Protein AF-A0A4Q0AP28-F1 (afdb_monomer)

Radius of gyration: 17.43 Å; Cα contacts (8 Å, |Δi|>4): 209; chains: 1; bounding box: 48×31×51 Å

Solvent-accessible surface area (backbone atoms only — not comparable to full-atom values): 9645 Å² total; per-residue (Å²): 104,71,68,57,49,51,52,50,51,52,52,52,49,57,56,53,71,68,36,94,62,47,58,66,55,43,50,55,46,59,73,39,45,67,51,44,53,49,66,52,75,71,46,75,94,52,41,52,68,44,33,30,26,49,38,80,53,36,52,75,50,78,38,52,49,60,56,32,63,55,46,46,41,76,72,68,55,97,52,77,86,50,77,73,75,71,91,55,79,56,88,33,39,37,39,38,27,66,46,69,51,87,91,43,69,46,61,37,76,50,56,72,66,47,50,49,53,53,60,63,18,75,44,79,40,28,46,50,56,50,55,61,67,52,50,81,82,51,60,66,70,58,43,71,76,39,41,68,62,51,49,51,52,54,51,49,42,52,52,51,35,34,76,63,55,37,31,41,73,104

Sequence (170 aa):
MKNDFEYFSNYILNRLNKSNCSVKDLYIRDLNAQKWYCTLFSDYDNFYCKQLITTNSSFIFKNKFNWAEIYNAQVRFGISYYENIKLKSGKFLNLVVQEIDNNIISLYDIDEIEYRIYKLLKTKKSINYILYKCMKYFNEQVVNEYYKLYEELIITNIKQLIIKKAIRPF

Mean predicted aligned error: 6.36 Å

Nearest PDB structures (foldseek):
  8hci-assembly2_A  TM=5.310E-01  e=7.414E-03  Pseudomonas syringae pv. maculicola str. ES4326
  5ehk-assembly1_B  TM=4.450E-01  e=3.695E+00  Microbispora corallina
  5eku-assembly1_A  TM=5.766E-01  e=8.618E+00  Trypanosoma brucei brucei

Structure (mmCIF, N/CA/C/O backbone):
data_AF-A0A4Q0AP28-F1
#
_entry.id   AF-A0A4Q0AP28-F1
#
loop_
_atom_site.group_PDB
_atom_site.id
_atom_site.type_symbol
_atom_site.label_atom_id
_atom_site.label_alt_id
_atom_site.label_comp_id
_atom_site.label_asym_id
_atom_site.label_entity_id
_atom_site.label_seq_id
_atom_site.pdbx_PDB_ins_code
_atom_site.Cartn_x
_atom_site.Cartn_y
_atom_site.Cartn_z
_atom_site.occupancy
_atom_site.B_iso_or_equiv
_atom_site.auth_seq_id
_atom_site.auth_comp_id
_atom_site.auth_asym_id
_atom_site.auth_atom_id
_atom_site.pdbx_PDB_model_num
ATOM 1 N N . MET A 1 1 ? 3.900 -0.880 -29.553 1.00 60.28 1 MET A N 1
ATOM 2 C CA . MET A 1 1 ? 3.924 -1.677 -28.305 1.00 60.28 1 MET A CA 1
ATOM 3 C C . MET A 1 1 ? 5.323 -1.793 -27.711 1.00 60.28 1 MET A C 1
ATOM 5 O O . MET A 1 1 ? 5.491 -1.328 -26.596 1.00 60.28 1 MET A O 1
ATOM 9 N N . LYS A 1 2 ? 6.328 -2.353 -28.413 1.00 64.38 2 LYS A N 1
ATOM 10 C CA . LYS A 1 2 ? 7.705 -2.453 -27.878 1.00 64.38 2 LYS A CA 1
ATOM 11 C C . LYS A 1 2 ? 8.301 -1.079 -27.520 1.00 64.38 2 LYS A C 1
ATOM 13 O O . LYS A 1 2 ? 8.675 -0.868 -26.375 1.00 64.38 2 LYS A O 1
ATOM 18 N N . ASN A 1 3 ? 8.237 -0.115 -28.444 1.00 76.19 3 ASN A N 1
ATOM 19 C CA . ASN A 1 3 ? 8.708 1.258 -28.200 1.00 76.19 3 ASN A CA 1
ATOM 20 C C . ASN A 1 3 ? 7.922 1.972 -27.080 1.00 76.19 3 ASN A C 1
ATOM 22 O O . ASN A 1 3 ? 8.502 2.710 -26.291 1.00 76.19 3 ASN A O 1
ATOM 26 N N . ASP A 1 4 ? 6.608 1.734 -26.979 1.00 75.88 4 ASP A N 1
ATOM 27 C CA . ASP A 1 4 ? 5.765 2.334 -25.931 1.00 75.88 4 ASP A CA 1
ATOM 28 C C . ASP A 1 4 ? 6.097 1.769 -24.543 1.00 75.88 4 ASP A C 1
ATOM 30 O O . ASP A 1 4 ? 6.115 2.502 -23.555 1.00 75.88 4 ASP A O 1
ATOM 34 N N . PHE A 1 5 ? 6.383 0.465 -24.469 1.00 75.62 5 PHE A N 1
ATOM 35 C CA . PHE A 1 5 ? 6.800 -0.203 -23.242 1.00 75.62 5 PHE A CA 1
ATOM 36 C C . PHE A 1 5 ? 8.205 0.222 -22.804 1.00 75.62 5 PHE A C 1
ATOM 38 O O . PHE A 1 5 ? 8.428 0.468 -21.619 1.00 75.62 5 PHE A O 1
ATOM 45 N N . GLU A 1 6 ? 9.145 0.361 -23.740 1.00 79.00 6 GLU A N 1
ATOM 46 C CA . GLU A 1 6 ? 10.477 0.908 -23.457 1.00 79.00 6 GLU A CA 1
ATOM 47 C C . GLU A 1 6 ? 10.378 2.350 -22.942 1.00 79.00 6 GLU A C 1
ATOM 49 O O . GLU A 1 6 ? 10.995 2.691 -21.932 1.00 79.00 6 GLU A O 1
ATOM 54 N N . TYR A 1 7 ? 9.535 3.184 -23.562 1.00 83.31 7 TYR A N 1
ATOM 55 C CA . TYR A 1 7 ? 9.279 4.544 -23.088 1.00 83.31 7 TYR A CA 1
ATOM 56 C C . TYR A 1 7 ? 8.681 4.557 -21.676 1.00 83.31 7 TYR A C 1
ATOM 58 O O . TYR A 1 7 ? 9.142 5.305 -20.810 1.00 83.31 7 TYR A O 1
ATOM 66 N N . PHE A 1 8 ? 7.686 3.704 -21.419 1.00 83.38 8 PHE A N 1
ATOM 67 C CA . PHE A 1 8 ? 7.097 3.527 -20.094 1.00 83.38 8 PHE A CA 1
ATOM 68 C C . PHE A 1 8 ? 8.150 3.108 -19.057 1.00 83.38 8 PHE A C 1
ATOM 70 O O . PHE A 1 8 ? 8.262 3.734 -18.004 1.00 83.38 8 PHE A O 1
ATOM 77 N N . SER A 1 9 ? 8.956 2.095 -19.368 1.00 80.00 9 SER A N 1
ATOM 78 C CA . SER A 1 9 ? 9.970 1.553 -18.461 1.00 80.00 9 SER A CA 1
ATOM 79 C C . SER A 1 9 ? 11.029 2.604 -18.127 1.00 80.00 9 SER A C 1
ATOM 81 O O . SER A 1 9 ? 11.296 2.862 -16.953 1.00 80.00 9 SER A O 1
ATOM 83 N N . ASN A 1 10 ? 11.537 3.312 -19.141 1.00 83.19 10 ASN A N 1
ATOM 84 C CA . ASN A 1 10 ? 12.476 4.419 -18.962 1.00 83.19 10 ASN A CA 1
ATOM 85 C C . ASN A 1 10 ? 11.872 5.561 -18.136 1.00 83.19 10 ASN A C 1
ATOM 87 O O . ASN A 1 10 ? 12.543 6.133 -17.278 1.00 83.19 10 ASN A O 1
ATOM 91 N N . TYR A 1 11 ? 10.596 5.891 -18.351 1.00 86.06 11 TYR A N 1
ATOM 92 C CA . TYR A 1 11 ? 9.895 6.894 -17.552 1.00 86.06 11 TYR A CA 1
ATOM 93 C C . TYR A 1 11 ? 9.828 6.504 -16.067 1.00 86.06 11 TYR A C 1
ATOM 95 O O . TYR A 1 11 ? 10.104 7.339 -15.200 1.00 86.06 11 TYR A O 1
ATOM 103 N N . ILE A 1 12 ? 9.490 5.246 -15.763 1.00 86.56 12 ILE A N 1
ATOM 104 C CA . ILE A 1 12 ? 9.407 4.759 -14.381 1.00 86.56 12 ILE A CA 1
ATOM 105 C C . ILE A 1 12 ? 10.785 4.736 -13.718 1.00 86.56 12 ILE A C 1
ATOM 107 O O . ILE A 1 12 ? 10.925 5.276 -12.619 1.00 86.56 12 ILE A O 1
ATOM 111 N N . LEU A 1 13 ? 11.804 4.196 -14.391 1.00 80.75 13 LEU A N 1
ATOM 112 C CA . LEU A 1 13 ? 13.177 4.154 -13.877 1.00 80.75 13 LEU A CA 1
ATOM 113 C C . LEU A 1 13 ? 13.721 5.562 -13.613 1.00 80.75 13 LEU A C 1
ATOM 115 O O . LEU A 1 13 ? 14.213 5.839 -12.524 1.00 80.75 13 LEU A O 1
ATOM 119 N N . ASN A 1 14 ? 13.530 6.501 -14.543 1.00 82.62 14 ASN A N 1
ATOM 120 C CA . ASN A 1 14 ? 13.936 7.896 -14.347 1.00 82.62 14 ASN A CA 1
ATOM 121 C C . ASN A 1 14 ? 13.241 8.551 -13.149 1.00 82.62 14 ASN A C 1
ATOM 123 O O . ASN A 1 14 ? 13.824 9.393 -12.466 1.00 82.62 14 ASN A O 1
ATOM 127 N N . ARG A 1 15 ? 11.984 8.189 -12.881 1.00 83.12 15 ARG A N 1
ATOM 128 C CA . ARG A 1 15 ? 11.241 8.702 -11.729 1.00 83.12 15 ARG A CA 1
ATOM 129 C C . ARG A 1 15 ? 11.728 8.099 -10.411 1.00 83.12 15 ARG A C 1
ATOM 131 O O . ARG A 1 15 ? 11.771 8.822 -9.419 1.00 83.12 15 ARG A O 1
ATOM 138 N N . LEU A 1 16 ? 12.114 6.825 -10.407 1.00 77.69 16 LEU A N 1
ATOM 139 C CA . LEU A 1 16 ? 12.719 6.165 -9.247 1.00 77.69 16 LEU A CA 1
ATOM 140 C C . LEU A 1 16 ? 14.141 6.655 -8.974 1.00 77.69 16 LEU A C 1
ATOM 142 O O . LEU A 1 16 ? 14.467 6.909 -7.822 1.00 77.69 16 LEU A O 1
ATOM 146 N N . ASN A 1 17 ? 14.944 6.906 -10.007 1.00 72.88 17 ASN A N 1
ATOM 147 C CA . ASN A 1 17 ? 16.289 7.477 -9.865 1.00 72.88 17 ASN A CA 1
ATOM 148 C C . ASN A 1 17 ? 16.273 8.897 -9.278 1.00 72.88 17 ASN A C 1
ATOM 150 O O . ASN A 1 17 ? 17.250 9.336 -8.682 1.00 72.88 17 ASN A O 1
ATOM 154 N N . LYS A 1 18 ? 15.155 9.620 -9.420 1.00 74.81 18 LYS A N 1
ATOM 155 C CA . LYS A 1 18 ? 14.923 10.909 -8.748 1.00 74.81 18 LYS A CA 1
ATOM 156 C C . LYS A 1 18 ? 14.452 10.766 -7.299 1.00 74.81 18 LYS A C 1
ATOM 158 O O . LYS A 1 18 ? 14.337 11.772 -6.602 1.00 74.81 18 LYS A O 1
ATOM 163 N N . SER A 1 19 ? 14.111 9.560 -6.850 1.00 70.12 19 SER A N 1
ATOM 164 C CA . SER A 1 19 ? 13.791 9.317 -5.447 1.00 70.12 19 SER A CA 1
ATOM 165 C C . SER A 1 19 ? 15.091 9.239 -4.641 1.00 70.12 19 SER A C 1
ATOM 167 O O . SER A 1 19 ? 16.041 8.578 -5.044 1.00 70.12 19 SER A O 1
ATOM 169 N N . ASN A 1 20 ? 15.144 9.900 -3.483 1.00 67.75 20 ASN A N 1
ATOM 170 C CA . ASN A 1 20 ? 16.317 9.883 -2.596 1.00 67.75 20 ASN A CA 1
ATOM 171 C C . ASN A 1 20 ? 16.451 8.556 -1.812 1.00 67.75 20 ASN A C 1
ATOM 173 O O . ASN A 1 20 ? 16.918 8.567 -0.675 1.00 67.75 20 ASN A O 1
ATOM 177 N N . CYS A 1 21 ? 15.977 7.426 -2.349 1.00 82.19 21 CYS A N 1
ATOM 178 C CA . CYS A 1 21 ? 16.057 6.133 -1.669 1.00 82.19 21 CYS A CA 1
ATOM 179 C C . CYS A 1 21 ? 17.347 5.418 -2.075 1.00 82.19 21 CYS A C 1
ATOM 181 O O . CYS A 1 21 ? 17.501 5.025 -3.231 1.00 82.19 21 CYS A O 1
ATOM 183 N N . SER A 1 22 ? 18.273 5.234 -1.135 1.00 87.25 22 SER A N 1
ATOM 184 C CA . SER A 1 22 ? 19.513 4.511 -1.416 1.00 87.25 22 SER A CA 1
ATOM 185 C C . SER A 1 22 ? 19.288 2.995 -1.459 1.00 87.25 22 SER A C 1
ATOM 187 O O . SER A 1 22 ? 18.354 2.473 -0.847 1.00 87.25 22 SER A O 1
ATOM 189 N N . VAL A 1 23 ? 20.196 2.258 -2.108 1.00 87.88 23 VAL A N 1
ATOM 190 C CA . VAL A 1 23 ? 20.215 0.779 -2.081 1.00 87.88 23 VAL A CA 1
ATOM 191 C C . VAL A 1 23 ? 20.249 0.250 -0.641 1.00 87.88 23 VAL A C 1
ATOM 193 O O . VAL A 1 23 ? 19.569 -0.720 -0.312 1.00 87.88 23 VAL A O 1
ATOM 196 N N . LYS A 1 24 ? 20.9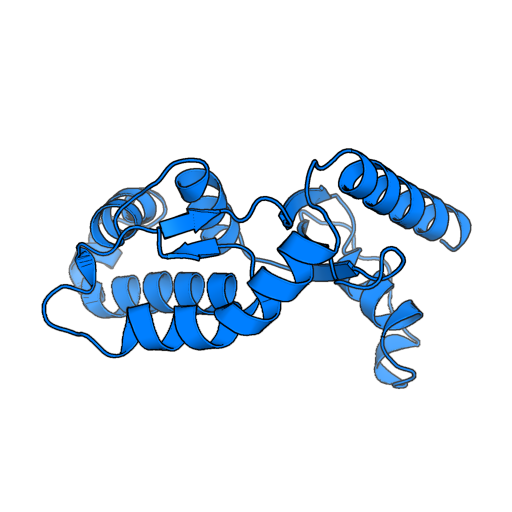79 0.931 0.254 1.00 90.00 24 LYS A N 1
ATOM 197 C CA . LYS A 1 24 ? 21.022 0.600 1.684 1.00 90.00 24 LYS A CA 1
ATOM 198 C C . LYS A 1 24 ? 19.644 0.729 2.338 1.00 90.00 24 LYS A C 1
ATOM 200 O O . LYS A 1 24 ? 19.258 -0.149 3.107 1.00 90.00 24 LYS A O 1
ATOM 205 N N . ASP A 1 25 ? 18.889 1.779 2.015 1.00 90.62 25 ASP A N 1
ATOM 206 C CA . ASP A 1 25 ? 17.531 1.969 2.540 1.00 90.62 25 ASP A CA 1
ATOM 207 C C . ASP A 1 25 ? 16.579 0.875 2.045 1.00 90.62 25 ASP A C 1
ATOM 209 O O . ASP A 1 25 ? 15.753 0.385 2.814 1.00 90.62 25 ASP A O 1
ATOM 213 N N . LEU A 1 26 ? 16.715 0.454 0.783 1.00 91.00 26 LEU A N 1
ATOM 214 C CA . LEU A 1 26 ? 15.932 -0.641 0.200 1.00 91.00 26 LEU A CA 1
ATOM 215 C C . LEU A 1 26 ? 16.261 -1.988 0.854 1.00 91.00 26 LEU A C 1
ATOM 217 O O . LEU A 1 26 ? 15.352 -2.757 1.161 1.00 91.00 26 LEU A O 1
ATOM 221 N N . TYR A 1 27 ? 17.535 -2.245 1.149 1.00 91.38 27 TYR A N 1
ATOM 222 C CA . TYR A 1 27 ? 17.955 -3.444 1.873 1.00 91.38 27 TYR A CA 1
ATOM 223 C C . TYR A 1 27 ? 17.378 -3.481 3.297 1.00 91.38 27 TYR A C 1
ATOM 225 O O . TYR A 1 27 ? 16.776 -4.472 3.712 1.00 91.38 27 TYR A O 1
ATOM 233 N N . ILE A 1 28 ? 17.479 -2.369 4.036 1.00 91.25 28 ILE A N 1
ATOM 234 C CA . ILE A 1 28 ? 16.894 -2.235 5.382 1.00 91.25 28 ILE A CA 1
ATOM 235 C C . ILE A 1 28 ? 15.371 -2.393 5.335 1.00 91.25 28 ILE A C 1
ATOM 237 O O . ILE A 1 28 ? 14.781 -3.016 6.220 1.00 91.25 28 ILE A O 1
ATOM 241 N N . ARG A 1 29 ? 14.721 -1.824 4.316 1.00 92.62 29 ARG A N 1
ATOM 242 C CA . ARG A 1 29 ? 13.283 -1.970 4.088 1.00 92.62 29 ARG A CA 1
ATOM 243 C C . ARG A 1 29 ? 12.906 -3.439 3.959 1.00 92.62 29 ARG A C 1
ATOM 245 O O . ARG A 1 29 ? 11.995 -3.874 4.652 1.00 92.62 29 ARG A O 1
ATOM 252 N N . ASP A 1 30 ? 13.598 -4.187 3.108 1.00 91.12 30 ASP A N 1
ATOM 253 C CA . ASP A 1 30 ? 13.258 -5.580 2.823 1.00 91.12 30 ASP A CA 1
ATOM 254 C C . ASP A 1 30 ? 13.496 -6.485 4.041 1.00 91.12 30 ASP A C 1
ATOM 256 O O . ASP A 1 30 ? 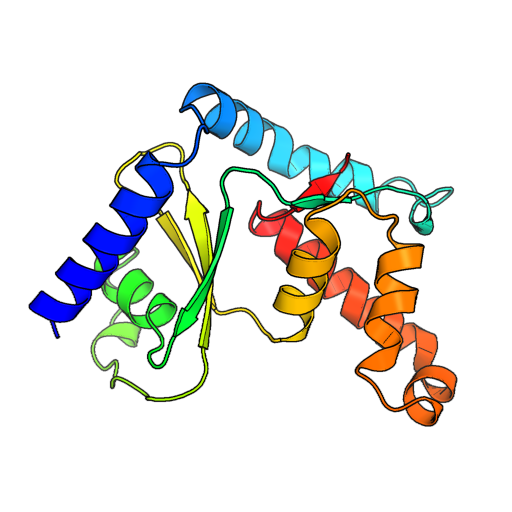12.625 -7.289 4.372 1.00 91.12 30 ASP A O 1
ATOM 260 N N . LEU A 1 31 ? 14.577 -6.263 4.801 1.00 90.50 31 LEU A N 1
ATOM 261 C CA . LEU A 1 31 ? 14.802 -6.945 6.085 1.00 90.50 31 LEU A CA 1
ATOM 262 C C . LEU A 1 31 ? 13.692 -6.680 7.115 1.00 90.50 31 LEU A C 1
ATOM 264 O O . LEU A 1 31 ? 13.394 -7.530 7.956 1.00 90.50 31 LEU A O 1
ATOM 268 N N . ASN A 1 32 ? 13.094 -5.488 7.082 1.00 92.25 32 ASN A N 1
ATOM 269 C CA . ASN A 1 32 ? 12.061 -5.087 8.033 1.00 92.25 32 ASN A CA 1
ATOM 270 C C . ASN A 1 32 ? 10.634 -5.338 7.539 1.00 92.25 32 ASN A C 1
ATOM 272 O O . ASN A 1 32 ? 9.721 -5.343 8.361 1.00 92.25 32 ASN A O 1
ATOM 276 N N . ALA A 1 33 ? 10.422 -5.573 6.243 1.00 90.00 33 ALA A N 1
ATOM 277 C CA . ALA A 1 33 ? 9.091 -5.711 5.656 1.00 90.00 33 ALA A CA 1
ATOM 278 C C . ALA A 1 33 ? 8.276 -6.829 6.322 1.00 90.00 33 ALA A C 1
ATOM 280 O O . ALA A 1 33 ? 7.104 -6.640 6.645 1.00 90.00 33 ALA A O 1
ATOM 281 N N . GLN A 1 34 ? 8.916 -7.963 6.621 1.00 85.12 34 GLN A N 1
ATOM 282 C CA . GLN A 1 34 ? 8.271 -9.054 7.352 1.00 85.12 34 GLN A CA 1
ATOM 283 C C . GLN A 1 34 ? 7.923 -8.652 8.793 1.00 85.12 34 GLN A C 1
ATOM 285 O O . GLN A 1 34 ? 6.830 -8.945 9.277 1.00 85.12 34 GLN A O 1
ATOM 290 N N . LYS A 1 35 ? 8.821 -7.922 9.469 1.00 90.38 35 LYS A N 1
ATOM 291 C CA . LYS A 1 35 ? 8.588 -7.431 10.835 1.00 90.38 35 LYS A CA 1
ATOM 292 C C . LYS A 1 35 ? 7.421 -6.456 10.889 1.00 90.38 35 LYS A C 1
ATOM 294 O O . LYS A 1 35 ? 6.638 -6.535 11.822 1.00 90.38 35 LYS A O 1
ATOM 299 N N . TRP A 1 36 ? 7.261 -5.585 9.891 1.00 93.06 36 TRP A N 1
ATOM 300 C CA . TRP A 1 36 ? 6.151 -4.628 9.835 1.00 93.06 36 TRP A CA 1
ATOM 301 C C . TRP A 1 36 ? 4.790 -5.300 9.967 1.00 93.06 36 TRP A C 1
ATOM 303 O O . TRP A 1 36 ? 3.947 -4.823 10.726 1.00 93.06 36 TRP A O 1
ATOM 313 N N . TYR A 1 37 ? 4.594 -6.407 9.249 1.00 90.38 37 TYR A N 1
ATOM 314 C CA . TYR A 1 37 ? 3.356 -7.170 9.311 1.00 90.38 37 TYR A CA 1
ATOM 315 C C . TYR A 1 37 ? 3.136 -7.733 10.721 1.00 90.38 37 TYR A C 1
ATOM 317 O O . TYR A 1 37 ? 2.100 -7.472 11.329 1.00 90.38 37 TYR A O 1
ATOM 325 N N . CYS A 1 38 ? 4.131 -8.429 11.278 1.00 87.69 38 CYS A N 1
ATOM 326 C CA . CYS A 1 38 ? 4.037 -8.982 12.630 1.00 87.69 38 CYS A CA 1
ATOM 327 C C . CYS A 1 38 ? 3.776 -7.882 13.674 1.00 87.69 38 CYS A C 1
ATOM 329 O O . CYS A 1 38 ? 2.829 -7.965 14.446 1.00 87.69 38 CYS A O 1
ATOM 331 N N . THR A 1 39 ? 4.540 -6.789 13.657 1.00 84.88 39 THR A N 1
ATOM 332 C CA . THR A 1 39 ? 4.384 -5.682 14.612 1.00 84.88 39 THR A CA 1
ATOM 333 C C . THR A 1 39 ? 2.983 -5.071 14.574 1.00 84.88 39 THR A C 1
ATOM 335 O O . THR A 1 39 ? 2.419 -4.738 15.619 1.00 84.88 39 THR A O 1
ATOM 338 N N . LEU A 1 40 ? 2.389 -4.924 13.388 1.00 88.06 40 LEU A N 1
ATOM 339 C CA . LEU A 1 40 ? 1.044 -4.367 13.272 1.00 88.06 40 LEU A CA 1
ATOM 340 C C . LEU A 1 40 ? -0.028 -5.336 13.755 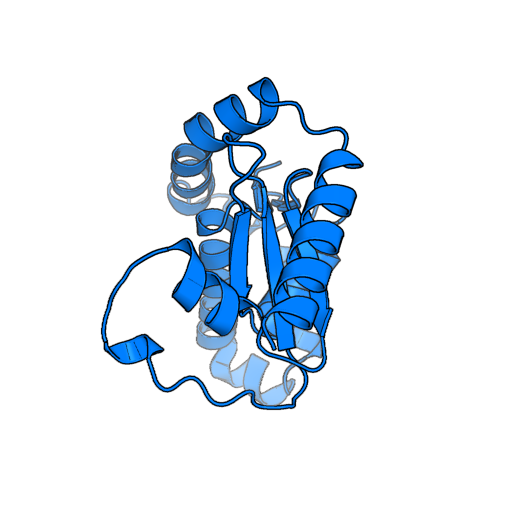1.00 88.06 40 LEU A C 1
ATOM 342 O O . LEU A 1 40 ? -0.891 -4.910 14.515 1.00 88.06 40 LEU A O 1
ATOM 346 N N . PHE A 1 41 ? 0.037 -6.608 13.369 1.00 87.38 41 PHE A N 1
ATOM 347 C CA . PHE A 1 41 ? -1.086 -7.536 13.534 1.00 87.38 41 PHE A CA 1
ATOM 348 C C . PHE A 1 41 ? -0.939 -8.544 14.684 1.00 87.38 41 PHE A C 1
ATOM 350 O O . PHE A 1 41 ? -1.866 -9.312 14.911 1.00 87.38 41 PHE A O 1
ATOM 357 N N . SER A 1 42 ? 0.181 -8.554 15.413 1.00 84.31 42 SER A N 1
ATOM 358 C CA . SER A 1 42 ? 0.388 -9.459 16.560 1.00 84.31 42 SER A CA 1
ATOM 359 C C . SER A 1 42 ? 0.010 -8.860 17.920 1.00 84.31 42 SER A C 1
ATOM 361 O O . SER A 1 42 ? -0.174 -9.609 18.870 1.00 84.31 42 SER A O 1
ATOM 363 N N . ASP A 1 43 ? -0.107 -7.535 18.024 1.00 76.44 43 ASP A N 1
ATOM 364 C CA . ASP A 1 43 ? -0.515 -6.839 19.254 1.00 76.44 43 ASP A CA 1
ATOM 365 C C . ASP A 1 43 ? -1.903 -6.216 19.053 1.00 76.44 43 ASP A C 1
ATOM 367 O O . ASP A 1 43 ? -2.054 -5.265 18.274 1.00 76.44 43 ASP A O 1
ATOM 371 N N . TYR A 1 44 ? -2.891 -6.809 19.725 1.00 75.50 44 TYR A N 1
ATOM 372 C CA . TYR A 1 44 ? -4.310 -6.482 19.606 1.00 75.50 44 TYR A CA 1
ATOM 373 C C . TYR A 1 44 ? -4.719 -5.279 20.460 1.00 75.50 44 TYR A C 1
ATOM 375 O O . TYR A 1 44 ? -5.612 -4.538 20.048 1.00 75.50 44 TYR A O 1
ATOM 383 N N . ASP A 1 45 ? -4.039 -5.028 21.580 1.00 78.00 45 ASP A N 1
ATOM 384 C CA . ASP A 1 45 ? -4.496 -4.067 22.592 1.00 78.00 45 ASP A CA 1
ATOM 385 C C . ASP A 1 45 ? -4.418 -2.615 22.099 1.00 78.00 45 ASP A C 1
ATOM 387 O O . ASP A 1 45 ? -5.151 -1.750 22.571 1.00 78.00 45 ASP A O 1
ATOM 391 N N . ASN A 1 46 ? -3.580 -2.342 21.092 1.00 87.06 46 ASN A N 1
ATOM 392 C CA . ASN A 1 46 ? -3.407 -1.000 20.525 1.00 87.06 46 ASN A CA 1
ATOM 393 C C . ASN A 1 46 ? -3.500 -0.935 19.000 1.00 87.06 46 ASN A C 1
ATOM 395 O O . ASN A 1 46 ? -3.121 0.080 18.407 1.00 87.06 46 ASN A O 1
ATOM 399 N N . PHE A 1 47 ? -4.005 -1.986 18.346 1.00 91.38 47 PHE A N 1
ATOM 400 C CA . PHE A 1 47 ? -4.030 -2.103 16.884 1.00 91.38 47 PHE A CA 1
ATOM 401 C C . PHE A 1 47 ? -4.526 -0.825 16.185 1.00 91.38 47 PHE A C 1
ATOM 403 O O . PHE A 1 47 ? -3.824 -0.254 15.351 1.00 91.38 47 PHE A O 1
ATOM 410 N N . TYR A 1 48 ? -5.687 -0.310 16.590 1.00 94.81 48 TYR A N 1
ATOM 411 C CA . TYR A 1 48 ? -6.327 0.852 15.964 1.00 94.81 48 TYR A CA 1
ATOM 412 C C . TYR A 1 48 ? -5.572 2.177 16.141 1.00 94.81 48 TYR A C 1
ATOM 414 O O . TYR A 1 48 ? -5.727 3.096 15.327 1.00 94.81 48 TYR A O 1
ATOM 422 N N . CYS A 1 49 ? -4.743 2.278 17.180 1.00 94.62 49 CYS A N 1
ATOM 423 C CA . CYS A 1 49 ? -3.934 3.456 17.481 1.00 94.62 49 CYS A CA 1
ATOM 424 C C . CYS A 1 49 ? -2.608 3.469 16.708 1.00 94.62 49 CYS A C 1
ATOM 426 O O . CYS A 1 49 ? -2.020 4.541 16.537 1.00 94.62 49 CYS A O 1
ATOM 428 N N . LYS A 1 50 ? -2.154 2.313 16.201 1.00 94.81 50 LYS A N 1
ATOM 429 C CA . LYS A 1 50 ? -0.900 2.199 15.442 1.00 94.81 50 LYS A CA 1
ATOM 430 C C . LYS A 1 50 ? -0.921 3.122 14.231 1.00 94.81 50 LYS A C 1
ATOM 432 O O . LYS A 1 50 ? -1.917 3.214 13.509 1.00 94.81 50 LYS A O 1
ATOM 437 N N . GLN A 1 51 ? 0.192 3.817 14.022 1.00 96.44 51 GLN A N 1
ATOM 438 C CA . GLN A 1 51 ? 0.344 4.781 12.944 1.00 96.44 51 GLN A CA 1
ATOM 439 C C . GLN A 1 51 ? 1.031 4.148 11.740 1.00 96.44 51 GLN A C 1
ATOM 441 O O . GLN A 1 51 ? 1.975 3.372 11.870 1.00 96.44 51 GLN A O 1
ATOM 446 N N . LEU A 1 52 ? 0.553 4.508 10.556 1.00 97.69 52 LEU A N 1
ATOM 447 C CA . LEU A 1 52 ? 1.087 4.079 9.274 1.00 97.69 52 LEU A CA 1
ATOM 448 C C . LEU A 1 52 ? 1.568 5.290 8.477 1.00 97.69 52 LEU A C 1
ATOM 450 O O . LEU A 1 52 ? 1.077 6.408 8.658 1.00 97.69 52 LEU A O 1
ATOM 454 N N . ILE A 1 53 ? 2.500 5.056 7.559 1.00 97.56 53 ILE A N 1
ATOM 455 C CA . ILE A 1 53 ? 2.988 6.046 6.593 1.00 97.56 53 ILE A CA 1
ATOM 456 C C . ILE A 1 53 ? 3.392 5.357 5.283 1.00 97.56 53 ILE A C 1
ATOM 458 O O . ILE A 1 53 ? 3.798 4.194 5.290 1.00 97.56 53 ILE A O 1
ATOM 462 N N . THR A 1 54 ? 3.312 6.059 4.149 1.00 96.62 54 THR A 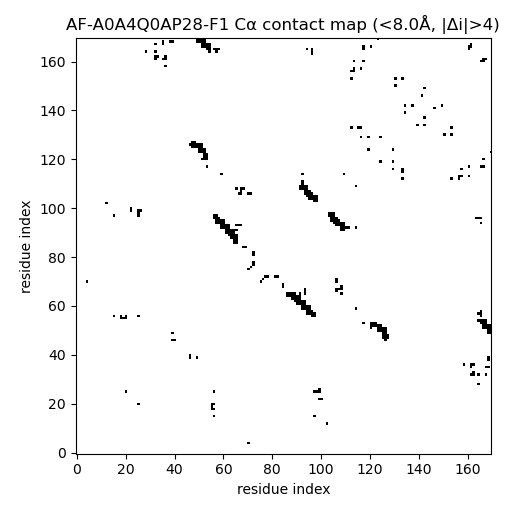N 1
ATOM 463 C CA . THR A 1 54 ? 3.883 5.569 2.884 1.00 96.62 54 THR A CA 1
ATOM 464 C C . THR A 1 54 ? 5.399 5.447 2.962 1.00 96.62 54 THR A C 1
ATOM 466 O O . THR A 1 54 ? 6.069 6.274 3.581 1.00 96.62 54 THR A O 1
ATOM 469 N N . THR A 1 55 ? 5.950 4.453 2.274 1.00 93.19 55 THR A N 1
ATOM 470 C CA . THR A 1 55 ? 7.392 4.334 2.056 1.00 93.19 55 THR A CA 1
ATOM 471 C C . THR A 1 55 ? 7.869 5.319 0.986 1.00 93.19 55 THR A C 1
ATOM 473 O O . THR A 1 55 ? 7.112 5.715 0.098 1.00 93.19 55 THR A O 1
ATOM 476 N N . ASN A 1 56 ? 9.145 5.706 1.051 1.00 89.31 56 ASN A N 1
ATOM 477 C CA . ASN A 1 56 ? 9.759 6.611 0.069 1.00 89.31 56 ASN A CA 1
ATOM 478 C C . ASN A 1 56 ? 10.169 5.895 -1.230 1.00 89.31 56 ASN A C 1
ATOM 480 O O . ASN A 1 56 ? 10.479 6.551 -2.217 1.00 89.31 56 ASN A O 1
ATOM 484 N N . SER A 1 57 ? 10.146 4.560 -1.229 1.00 90.00 57 SER A N 1
ATOM 485 C CA . SER A 1 57 ? 10.522 3.685 -2.345 1.00 90.00 57 SER A CA 1
ATOM 486 C C . SER A 1 57 ? 9.329 3.208 -3.170 1.00 90.00 57 SER A C 1
ATOM 488 O O . SER A 1 57 ? 9.428 2.228 -3.907 1.00 90.00 57 SER A O 1
ATOM 490 N N . SER A 1 58 ? 8.177 3.865 -3.033 1.00 92.06 58 SER A N 1
ATOM 491 C CA . SER A 1 58 ? 6.983 3.543 -3.803 1.00 92.06 58 SER A CA 1
ATOM 492 C C . SER A 1 58 ? 6.259 4.794 -4.281 1.00 92.06 58 SER A C 1
ATOM 494 O O . SER A 1 58 ? 6.314 5.853 -3.650 1.00 92.06 58 SER A O 1
ATOM 496 N N . PHE A 1 59 ? 5.538 4.676 -5.393 1.00 92.69 59 PHE A N 1
ATOM 497 C CA . PHE A 1 59 ? 4.599 5.697 -5.845 1.00 92.69 59 PHE A CA 1
ATOM 498 C C . PHE A 1 59 ? 3.475 5.084 -6.675 1.00 92.69 59 PHE A C 1
ATOM 500 O O . PHE A 1 59 ? 3.606 3.992 -7.214 1.00 92.69 59 PHE A O 1
ATOM 507 N N . ILE A 1 60 ? 2.369 5.817 -6.801 1.00 92.56 60 ILE A N 1
ATOM 508 C CA . ILE A 1 60 ? 1.248 5.429 -7.659 1.00 92.56 60 ILE A CA 1
ATOM 509 C C . ILE A 1 60 ? 1.161 6.396 -8.831 1.00 92.56 60 ILE A C 1
ATOM 511 O O . ILE A 1 60 ? 1.247 7.615 -8.641 1.00 92.56 60 ILE A O 1
ATOM 515 N N . PHE A 1 61 ? 0.929 5.861 -10.024 1.00 89.25 61 PHE A N 1
ATOM 516 C CA . PHE A 1 61 ? 0.526 6.639 -11.188 1.00 89.25 61 PHE A CA 1
ATOM 517 C C . PHE A 1 61 ? -0.811 6.131 -11.731 1.00 89.25 61 PHE A C 1
ATOM 519 O O . PHE A 1 61 ? -1.175 4.968 -11.568 1.00 89.25 61 PHE A O 1
ATOM 526 N N . LYS A 1 62 ? -1.561 7.042 -12.353 1.00 89.31 62 LYS A N 1
ATOM 527 C CA . LYS A 1 62 ? -2.800 6.718 -13.060 1.00 89.31 62 LYS A CA 1
ATOM 528 C C . LYS A 1 62 ? -2.480 6.597 -14.536 1.00 89.31 62 LYS A C 1
ATOM 530 O O . LYS A 1 62 ? -1.778 7.464 -15.058 1.00 89.31 62 LYS A O 1
ATOM 535 N N . ASN A 1 63 ? -2.986 5.569 -15.204 1.00 83.69 63 ASN A N 1
ATOM 536 C CA . ASN A 1 63 ? -2.742 5.408 -16.630 1.00 83.69 63 ASN A CA 1
ATOM 537 C C . ASN A 1 63 ? -3.952 4.852 -17.375 1.00 83.69 63 ASN A C 1
ATOM 539 O O . ASN A 1 63 ? -4.866 4.274 -16.787 1.00 83.69 63 ASN A O 1
ATOM 543 N N . LYS A 1 64 ? -3.941 5.053 -18.692 1.00 84.06 64 LYS A N 1
ATOM 544 C CA . LYS A 1 64 ? -4.976 4.546 -19.593 1.00 84.06 64 LYS A CA 1
ATOM 545 C C . LYS A 1 64 ? -4.807 3.056 -19.893 1.00 84.06 64 LYS A C 1
ATOM 547 O O . LYS A 1 64 ? -5.758 2.411 -20.318 1.00 84.06 64 LYS A O 1
ATOM 552 N N . PHE A 1 65 ? -3.612 2.515 -19.678 1.00 80.88 65 PHE A N 1
ATOM 553 C CA . PHE A 1 65 ? -3.245 1.150 -20.047 1.00 80.88 65 PHE A CA 1
ATOM 554 C C . PHE A 1 65 ? -2.782 0.357 -18.826 1.00 80.88 65 PHE A C 1
ATOM 556 O O . PHE A 1 65 ? -2.157 0.927 -17.928 1.00 80.88 65 PHE A O 1
ATOM 563 N N . ASN A 1 66 ? -3.064 -0.949 -18.819 1.00 76.69 66 ASN A N 1
ATOM 564 C CA . ASN A 1 66 ? -2.637 -1.867 -17.764 1.00 76.69 66 ASN A CA 1
ATOM 565 C C . ASN A 1 66 ? -1.156 -2.242 -17.919 1.00 76.69 66 ASN A C 1
ATOM 567 O O . ASN A 1 66 ? -0.805 -3.329 -18.379 1.00 76.69 66 ASN A O 1
ATOM 571 N N . TRP A 1 67 ? -0.266 -1.321 -17.560 1.00 79.12 67 TRP A N 1
ATOM 572 C CA . TRP A 1 67 ? 1.171 -1.566 -17.669 1.00 79.12 67 TRP A CA 1
ATOM 573 C C . TRP A 1 67 ? 1.678 -2.619 -16.686 1.00 79.12 67 TRP A C 1
ATOM 575 O O . TRP A 1 67 ? 2.692 -3.243 -16.974 1.00 79.12 67 TRP A O 1
ATOM 585 N N . ALA A 1 68 ? 0.987 -2.849 -15.563 1.00 79.62 68 ALA A N 1
ATOM 586 C CA . ALA A 1 68 ? 1.345 -3.908 -14.617 1.00 79.62 68 ALA A CA 1
ATOM 587 C C . ALA A 1 68 ? 1.291 -5.288 -15.274 1.00 79.62 68 ALA A C 1
ATOM 589 O O . ALA A 1 68 ? 2.249 -6.050 -15.186 1.00 79.62 68 ALA A O 1
ATOM 590 N N . GLU A 1 69 ? 0.205 -5.581 -15.985 1.00 77.31 69 GLU A N 1
ATOM 591 C CA . GLU A 1 69 ? 0.032 -6.839 -16.713 1.00 77.31 69 GLU A CA 1
ATOM 592 C C . GLU A 1 69 ? 1.106 -7.018 -17.797 1.00 77.31 69 GLU A C 1
ATOM 594 O O . GLU A 1 69 ? 1.763 -8.055 -17.844 1.00 77.31 69 GLU A O 1
ATOM 599 N N . ILE A 1 70 ? 1.368 -5.976 -18.594 1.00 76.75 70 ILE A N 1
ATOM 600 C CA . ILE A 1 70 ? 2.381 -6.007 -19.665 1.00 76.75 70 ILE A CA 1
ATOM 601 C C . ILE A 1 70 ? 3.801 -6.154 -19.100 1.00 76.75 70 ILE A C 1
ATOM 603 O O . ILE A 1 70 ? 4.600 -6.929 -19.619 1.00 76.75 70 ILE A O 1
ATOM 607 N N . TYR A 1 71 ? 4.132 -5.428 -18.032 1.00 77.56 71 TYR A N 1
ATOM 608 C CA . TYR A 1 71 ? 5.450 -5.498 -17.404 1.00 77.56 71 TYR A CA 1
ATOM 609 C C . TYR A 1 71 ? 5.703 -6.877 -16.796 1.00 77.56 71 TYR A C 1
ATOM 611 O O . TYR A 1 71 ? 6.755 -7.471 -17.021 1.00 77.56 71 TYR A O 1
ATOM 619 N N . ASN A 1 72 ? 4.731 -7.414 -16.056 1.00 74.69 72 ASN A N 1
ATOM 620 C CA . ASN A 1 72 ? 4.875 -8.716 -15.409 1.00 74.69 72 ASN A CA 1
ATOM 621 C C . ASN A 1 72 ? 5.007 -9.850 -16.436 1.00 74.69 72 ASN A C 1
ATOM 623 O O . ASN A 1 72 ? 5.788 -10.774 -16.221 1.00 74.69 72 ASN A O 1
ATOM 627 N N . ALA A 1 73 ? 4.325 -9.727 -17.573 1.00 72.06 73 ALA A N 1
ATOM 628 C CA . ALA A 1 73 ? 4.447 -10.631 -18.707 1.00 72.06 73 ALA A CA 1
ATOM 629 C C . ALA A 1 73 ? 5.826 -10.639 -19.370 1.00 72.06 73 ALA A C 1
ATOM 631 O O . ALA A 1 73 ? 6.327 -11.695 -19.741 1.00 72.06 73 ALA A O 1
ATOM 632 N N . GLN A 1 74 ? 6.433 -9.464 -19.542 1.00 70.81 74 GLN A N 1
ATOM 633 C CA . GLN A 1 74 ? 7.692 -9.332 -20.277 1.00 70.81 74 GLN A CA 1
ATOM 634 C C . GLN A 1 74 ? 8.930 -9.512 -19.397 1.00 70.81 74 GLN A C 1
ATOM 636 O O . GLN A 1 74 ? 9.956 -9.975 -19.884 1.00 70.81 74 GLN A O 1
ATOM 641 N N . VAL A 1 75 ? 8.850 -9.130 -18.118 1.00 69.12 75 VAL A N 1
ATOM 642 C CA . VAL A 1 75 ? 10.024 -9.022 -17.239 1.00 69.12 75 VAL A CA 1
ATOM 643 C C . VAL A 1 75 ? 10.078 -10.125 -16.185 1.00 69.12 75 VAL A C 1
ATOM 645 O O . VAL A 1 75 ? 11.175 -10.501 -15.781 1.00 69.12 75 VAL A O 1
ATOM 648 N N . ARG A 1 76 ? 8.932 -10.646 -15.707 1.00 63.34 76 ARG A N 1
ATOM 649 C CA . ARG A 1 76 ? 8.934 -11.546 -14.542 1.00 63.34 76 ARG A CA 1
ATOM 650 C C . ARG A 1 76 ? 9.011 -13.035 -14.873 1.00 63.34 76 ARG A C 1
ATOM 652 O O . ARG A 1 76 ? 9.874 -13.641 -14.269 1.00 63.34 76 ARG A O 1
ATOM 659 N N . PHE A 1 77 ? 8.227 -13.640 -15.779 1.00 56.91 77 PHE A N 1
ATOM 660 C CA . PHE A 1 77 ? 8.367 -15.084 -16.107 1.00 56.91 77 PHE A CA 1
ATOM 661 C C . PHE A 1 77 ? 7.639 -15.529 -17.400 1.00 56.91 77 PHE A C 1
ATOM 663 O O . PHE A 1 77 ? 6.540 -15.064 -17.692 1.00 56.91 77 PHE A O 1
ATOM 670 N N . GLY A 1 78 ? 8.229 -16.507 -18.113 1.00 47.97 78 GLY A N 1
ATOM 671 C CA . GLY A 1 78 ? 7.762 -17.133 -19.368 1.00 47.97 78 GLY A CA 1
ATOM 672 C C . GLY A 1 78 ? 6.612 -18.137 -19.220 1.00 47.97 78 GLY A C 1
ATOM 673 O O . GLY A 1 78 ? 6.748 -19.307 -19.568 1.00 47.97 78 GLY A O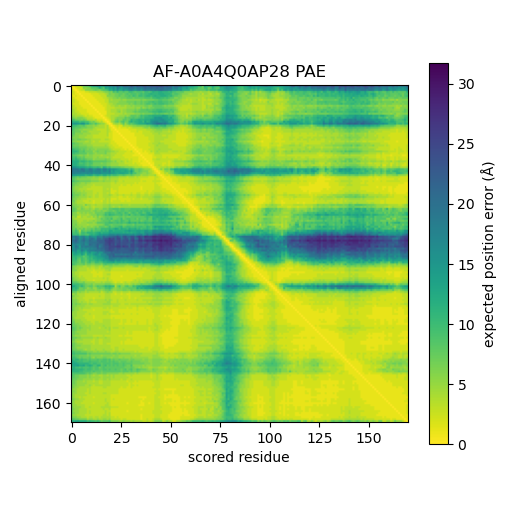 1
ATOM 674 N N . ILE A 1 79 ? 5.483 -17.689 -18.674 1.00 49.69 79 ILE A N 1
ATOM 675 C CA . ILE A 1 79 ? 4.251 -18.484 -18.608 1.00 49.69 79 ILE A CA 1
ATOM 676 C C . ILE A 1 79 ? 3.398 -18.132 -19.831 1.00 49.69 79 ILE A C 1
ATOM 678 O O . ILE A 1 79 ? 3.052 -16.966 -20.024 1.00 49.69 79 ILE A O 1
ATOM 682 N N . SER A 1 80 ? 3.005 -19.143 -20.612 1.00 52.78 80 SER A N 1
ATOM 683 C CA . SER A 1 80 ? 2.170 -19.026 -21.826 1.00 52.78 80 SER A CA 1
ATOM 684 C C . SER A 1 80 ? 0.857 -18.250 -21.630 1.00 52.78 80 SER A C 1
ATOM 686 O O . SER A 1 80 ? 0.280 -17.723 -22.578 1.00 52.78 80 SER A O 1
ATOM 688 N N . TYR A 1 81 ? 0.411 -18.100 -20.379 1.00 46.81 81 TYR A N 1
ATOM 689 C CA . TYR A 1 81 ? -0.710 -17.251 -19.969 1.00 46.81 81 TYR A CA 1
ATOM 690 C C . TYR A 1 81 ? -0.586 -15.793 -20.452 1.00 46.81 81 TYR A C 1
ATOM 692 O O . TYR A 1 81 ? -1.590 -15.141 -20.730 1.00 46.81 81 TYR A O 1
ATOM 700 N N . TYR A 1 82 ? 0.640 -15.286 -20.589 1.00 51.31 82 TYR A N 1
ATOM 701 C CA . TYR A 1 82 ? 0.916 -13.902 -20.964 1.00 51.31 82 TYR A CA 1
ATOM 702 C C . TYR A 1 82 ? 1.218 -13.694 -22.460 1.00 51.31 82 TYR A C 1
ATOM 704 O O . TYR A 1 82 ? 1.420 -12.561 -22.895 1.00 51.31 82 TYR A O 1
ATOM 712 N N . GLU A 1 83 ? 1.198 -14.752 -23.276 1.00 55.03 83 GLU A N 1
ATOM 713 C CA . GLU A 1 83 ? 1.503 -14.665 -24.715 1.00 55.03 83 GLU A CA 1
ATOM 714 C C . GLU A 1 83 ? 0.404 -13.946 -25.522 1.00 55.03 83 GLU A C 1
ATOM 716 O O . GLU A 1 83 ? 0.654 -13.471 -26.626 1.00 55.03 83 GLU A O 1
ATOM 721 N N . ASN A 1 84 ? -0.799 -13.785 -24.952 1.00 57.53 84 ASN A N 1
ATOM 722 C CA . ASN A 1 84 ? -1.971 -13.199 -25.616 1.00 57.53 84 ASN A CA 1
ATOM 723 C C . ASN A 1 84 ? -2.519 -11.933 -24.929 1.00 57.53 84 ASN A C 1
ATOM 725 O O . ASN A 1 84 ? -3.732 -11.694 -24.915 1.00 57.53 84 ASN A O 1
ATOM 729 N N . ILE A 1 85 ? -1.653 -11.094 -24.354 1.00 63.34 85 ILE A N 1
ATOM 730 C CA . ILE A 1 85 ? -2.102 -9.853 -23.704 1.00 63.34 85 ILE A CA 1
ATOM 731 C C . ILE A 1 85 ? -2.558 -8.848 -24.756 1.00 63.34 85 ILE A C 1
ATOM 733 O O . ILE A 1 85 ? -1.766 -8.224 -25.465 1.00 63.34 85 ILE A O 1
ATOM 737 N N . LYS A 1 86 ? -3.872 -8.644 -24.824 1.00 64.31 86 LYS A N 1
ATOM 738 C CA . LYS A 1 86 ? -4.457 -7.526 -25.561 1.00 64.31 86 LYS A CA 1
ATOM 739 C C . LYS A 1 86 ? -4.417 -6.288 -24.675 1.00 64.31 86 LYS A C 1
ATOM 741 O O . LYS A 1 86 ? -4.978 -6.290 -23.582 1.00 64.31 86 LYS A O 1
ATOM 746 N N . LEU A 1 87 ? -3.799 -5.218 -25.172 1.00 67.25 87 LEU A N 1
ATOM 747 C CA . LEU A 1 87 ? -3.845 -3.894 -24.551 1.00 67.25 87 LEU A CA 1
ATOM 748 C C . LEU A 1 87 ? -5.307 -3.476 -24.340 1.00 67.25 87 LEU A C 1
ATOM 750 O O . LEU A 1 87 ? -6.018 -3.163 -25.294 1.00 67.25 87 LEU A O 1
ATOM 754 N N . LYS A 1 88 ? -5.754 -3.462 -23.082 1.00 68.94 88 LYS A N 1
ATOM 755 C CA . LYS A 1 88 ? -7.056 -2.913 -22.697 1.00 68.94 88 LYS A CA 1
ATOM 756 C C . LYS A 1 88 ? -6.880 -1.462 -22.271 1.00 68.94 88 LYS A C 1
ATOM 758 O O . LYS A 1 88 ? -5.995 -1.140 -21.478 1.00 68.94 88 LYS A O 1
ATOM 763 N N . SER A 1 89 ? -7.731 -0.586 -22.798 1.00 75.56 89 SER A N 1
ATOM 764 C CA . SER A 1 89 ? -7.814 0.802 -22.349 1.00 75.56 89 SER A CA 1
ATOM 765 C C . SER A 1 89 ? -8.837 0.940 -21.226 1.00 75.56 89 SER A C 1
ATOM 767 O O . SER A 1 89 ? -9.948 0.431 -21.345 1.00 75.56 89 SER A O 1
ATOM 769 N N . GLY A 1 90 ? -8.492 1.678 -20.179 1.00 82.44 90 GLY A N 1
ATOM 770 C CA . GLY A 1 90 ? -9.327 1.875 -19.000 1.00 82.44 90 GLY A CA 1
ATOM 771 C C . GLY A 1 90 ? -8.761 2.957 -18.088 1.00 82.44 90 GLY A C 1
ATOM 772 O O . GLY A 1 90 ? -7.999 3.816 -18.529 1.00 82.44 90 GLY A O 1
ATOM 773 N N . LYS A 1 91 ? -9.145 2.931 -16.812 1.00 84.50 91 LYS A N 1
ATOM 774 C CA . LYS A 1 91 ? -8.512 3.733 -15.759 1.00 84.50 91 LYS A CA 1
ATOM 775 C C . LYS A 1 91 ? -7.800 2.771 -14.823 1.00 84.50 91 LYS A C 1
ATOM 777 O O . LYS A 1 91 ? -8.454 2.138 -14.005 1.00 84.50 91 LYS A O 1
ATOM 782 N N . PHE A 1 92 ? -6.486 2.677 -14.968 1.00 88.44 92 PHE A N 1
ATOM 783 C CA . PHE A 1 92 ? -5.651 1.802 -14.153 1.00 88.44 92 PHE A CA 1
ATOM 784 C C . PHE A 1 92 ? -4.882 2.618 -13.122 1.00 88.44 92 PHE A C 1
ATOM 786 O O . PHE A 1 92 ? -4.450 3.750 -13.389 1.00 88.44 92 PHE A O 1
ATOM 793 N N . LEU A 1 93 ? -4.729 2.040 -11.937 1.00 91.94 93 LEU A N 1
ATOM 794 C CA . LEU A 1 93 ? -3.945 2.590 -10.845 1.00 91.94 93 LEU A CA 1
ATOM 795 C C . LEU A 1 93 ? -2.805 1.618 -10.610 1.00 91.94 93 LEU A C 1
ATOM 797 O O . LEU A 1 93 ? -3.012 0.511 -10.132 1.00 91.94 93 LEU A O 1
ATOM 801 N N . ASN A 1 94 ? -1.592 2.030 -10.959 1.00 92.25 94 ASN A N 1
ATOM 802 C CA . ASN A 1 94 ? -0.442 1.156 -10.816 1.00 92.25 94 ASN A CA 1
ATOM 803 C C . ASN A 1 94 ? 0.465 1.660 -9.701 1.00 92.25 94 ASN A C 1
ATOM 805 O O . ASN A 1 94 ? 0.931 2.805 -9.717 1.00 92.25 94 ASN A O 1
ATOM 809 N N . LEU A 1 95 ? 0.704 0.785 -8.731 1.00 93.94 95 LEU A N 1
ATOM 810 C CA . LEU A 1 95 ? 1.669 0.978 -7.665 1.00 93.94 95 LEU A CA 1
ATOM 811 C C . LEU A 1 95 ? 3.028 0.455 -8.131 1.00 93.94 95 LEU A C 1
ATOM 813 O O . LEU A 1 95 ? 3.189 -0.729 -8.422 1.00 93.94 95 LEU A O 1
ATOM 817 N N . VAL A 1 96 ? 4.001 1.356 -8.155 1.00 92.69 96 VAL A N 1
ATOM 818 C CA . VAL A 1 96 ? 5.410 1.066 -8.404 1.00 92.69 96 VAL A CA 1
ATOM 819 C C . VAL A 1 96 ? 6.115 0.956 -7.069 1.00 92.69 96 VAL A C 1
ATOM 821 O O . VAL A 1 96 ? 5.970 1.840 -6.221 1.00 92.69 96 VAL A O 1
ATOM 824 N N . VAL A 1 97 ? 6.916 -0.087 -6.907 1.00 92.31 97 VAL A N 1
ATOM 825 C CA . VAL A 1 97 ? 7.788 -0.286 -5.752 1.00 92.31 97 VAL A CA 1
ATOM 826 C C . VAL A 1 97 ? 9.188 -0.570 -6.277 1.00 92.31 97 VAL A C 1
ATOM 828 O O . VAL A 1 97 ? 9.380 -1.454 -7.109 1.00 92.31 97 VAL A O 1
ATOM 831 N N . GLN A 1 98 ? 10.154 0.219 -5.822 1.00 90.88 98 GLN A N 1
ATOM 832 C CA . GLN A 1 98 ? 11.558 0.055 -6.178 1.00 90.88 98 GLN A CA 1
ATOM 833 C C . GLN A 1 98 ? 12.119 -1.205 -5.514 1.00 90.88 98 GLN A C 1
ATOM 835 O O . GLN A 1 98 ? 11.868 -1.428 -4.327 1.00 90.88 98 GLN A O 1
ATOM 840 N N . GLU A 1 99 ? 12.885 -2.011 -6.240 1.00 89.00 99 GLU A N 1
ATOM 841 C CA . GLU A 1 99 ? 13.610 -3.148 -5.668 1.00 89.00 99 GLU A CA 1
ATOM 842 C C . GLU A 1 99 ? 15.089 -2.813 -5.465 1.00 89.00 99 GLU A C 1
ATOM 844 O O . GLU A 1 99 ? 15.573 -1.791 -5.944 1.00 89.00 99 GLU A O 1
ATOM 849 N N . ILE A 1 100 ? 15.793 -3.649 -4.694 1.00 87.00 100 ILE A N 1
ATOM 850 C CA . ILE A 1 100 ? 17.223 -3.464 -4.385 1.00 87.00 100 ILE A CA 1
ATOM 851 C C . ILE A 1 100 ? 18.064 -3.404 -5.670 1.00 87.00 100 ILE A C 1
ATOM 853 O O . ILE A 1 100 ? 19.038 -2.657 -5.732 1.00 87.00 100 ILE A O 1
ATOM 857 N N . ASP A 1 101 ? 17.678 -4.173 -6.690 1.00 81.62 101 ASP A N 1
ATOM 858 C CA . ASP A 1 101 ? 18.244 -4.063 -8.030 1.00 81.62 101 ASP A CA 1
ATOM 859 C C . ASP A 1 101 ? 17.633 -2.856 -8.755 1.00 81.62 101 ASP A C 1
ATOM 861 O O . ASP A 1 101 ? 16.431 -2.819 -9.025 1.00 81.62 101 ASP A O 1
ATOM 865 N N . ASN A 1 102 ? 18.476 -1.878 -9.096 1.00 69.19 102 ASN A N 1
ATOM 866 C CA . ASN A 1 102 ? 18.073 -0.617 -9.721 1.00 69.19 102 ASN A CA 1
ATOM 867 C C . ASN A 1 102 ? 17.367 -0.790 -11.076 1.00 69.19 102 ASN A C 1
ATOM 869 O O . ASN A 1 102 ? 16.672 0.128 -11.510 1.00 69.19 102 ASN A O 1
ATOM 873 N N . ASN A 1 103 ? 17.525 -1.938 -11.739 1.00 71.00 103 ASN A N 1
ATOM 874 C CA . ASN A 1 103 ? 16.872 -2.221 -13.016 1.00 71.00 103 ASN A CA 1
ATOM 875 C C . ASN A 1 103 ? 15.530 -2.946 -12.859 1.00 71.00 103 ASN A C 1
ATOM 877 O O . ASN A 1 103 ? 14.823 -3.147 -13.847 1.00 71.00 103 ASN A O 1
ATOM 881 N N . ILE A 1 104 ? 15.166 -3.338 -11.636 1.00 78.56 104 ILE A N 1
ATOM 882 C CA . ILE A 1 104 ? 13.968 -4.122 -11.361 1.00 78.56 104 ILE A CA 1
ATOM 883 C C . ILE A 1 104 ? 12.997 -3.298 -10.521 1.00 78.56 104 ILE A C 1
ATOM 885 O O . ILE A 1 104 ? 13.314 -2.752 -9.466 1.00 78.56 104 ILE A O 1
ATOM 889 N N . ILE A 1 105 ? 11.751 -3.260 -10.981 1.00 86.75 105 ILE A N 1
ATOM 890 C CA . ILE A 1 105 ? 10.626 -2.740 -10.210 1.00 86.75 105 ILE A CA 1
ATOM 891 C C . ILE A 1 105 ? 9.618 -3.851 -9.930 1.00 86.75 105 ILE A C 1
ATOM 893 O O . ILE A 1 105 ? 9.494 -4.824 -10.686 1.00 86.75 105 ILE A O 1
ATOM 897 N N . SER A 1 106 ? 8.859 -3.684 -8.852 1.00 88.69 106 SER A N 1
ATOM 898 C CA . SER A 1 106 ? 7.556 -4.324 -8.700 1.00 88.69 106 SER A CA 1
ATOM 899 C C . SER A 1 106 ? 6.465 -3.381 -9.172 1.00 88.69 106 SER A C 1
ATOM 901 O O . SER A 1 106 ? 6.411 -2.221 -8.760 1.00 88.69 106 SER A O 1
ATOM 903 N N . LEU A 1 107 ? 5.591 -3.898 -10.033 1.00 89.75 107 LEU A N 1
ATOM 904 C CA . LEU A 1 107 ? 4.461 -3.166 -10.579 1.00 89.75 107 LEU A CA 1
ATOM 905 C C . LEU A 1 107 ? 3.171 -3.931 -10.282 1.00 89.75 107 LEU A C 1
ATOM 907 O O . LEU A 1 107 ? 2.982 -5.057 -10.747 1.00 89.75 107 LEU A O 1
ATOM 911 N N . TYR A 1 108 ? 2.298 -3.308 -9.496 1.00 90.44 108 TYR A N 1
ATOM 912 C CA . TYR A 1 108 ? 1.020 -3.877 -9.079 1.00 90.44 108 TYR A CA 1
ATOM 913 C C . TYR A 1 108 ? -0.126 -3.059 -9.657 1.00 90.44 108 TYR A C 1
ATOM 915 O O . TYR A 1 108 ? -0.081 -1.829 -9.621 1.00 90.44 108 TYR A O 1
ATOM 923 N N . ASP A 1 109 ? -1.158 -3.734 -10.152 1.00 90.19 109 ASP A N 1
ATOM 924 C CA . ASP A 1 109 ? -2.475 -3.118 -10.288 1.00 90.19 109 ASP A CA 1
ATOM 925 C C . ASP A 1 109 ? -3.115 -3.061 -8.898 1.00 90.19 109 ASP A C 1
ATOM 927 O O . ASP A 1 109 ? -3.000 -4.017 -8.124 1.00 90.19 109 ASP A O 1
ATOM 931 N N . ILE A 1 110 ? -3.692 -1.916 -8.555 1.00 93.62 110 ILE A N 1
ATOM 932 C CA . ILE A 1 110 ? -4.327 -1.684 -7.257 1.00 93.62 110 ILE A CA 1
ATOM 933 C C . ILE A 1 110 ? -5.706 -1.075 -7.459 1.00 93.62 110 ILE A C 1
ATOM 935 O O . ILE A 1 110 ? -5.960 -0.383 -8.449 1.00 93.62 110 ILE A O 1
ATOM 939 N N . ASP A 1 111 ? -6.593 -1.294 -6.501 1.00 92.81 111 ASP A N 1
ATOM 940 C CA . ASP A 1 111 ? -7.931 -0.725 -6.577 1.00 92.81 111 ASP A CA 1
ATOM 941 C C . ASP A 1 111 ? -7.994 0.734 -6.074 1.00 92.81 111 ASP A C 1
ATOM 943 O O . ASP A 1 111 ? -7.018 1.347 -5.615 1.00 92.81 111 ASP A O 1
ATOM 947 N N . GLU A 1 112 ? -9.178 1.337 -6.201 1.00 93.31 112 GLU A N 1
ATOM 948 C CA . GLU A 1 112 ? -9.404 2.712 -5.761 1.00 93.31 112 GLU A CA 1
ATOM 949 C C . GLU A 1 112 ? -9.282 2.849 -4.231 1.00 93.31 112 GLU A C 1
ATOM 951 O O . GLU A 1 112 ? -8.797 3.880 -3.766 1.00 93.31 112 GLU A O 1
ATOM 956 N N . ILE A 1 113 ? -9.652 1.835 -3.439 1.00 95.88 113 ILE A N 1
ATOM 957 C CA . ILE A 1 113 ? -9.566 1.864 -1.969 1.00 95.88 113 ILE A CA 1
ATOM 958 C C . ILE A 1 113 ? -8.098 1.871 -1.536 1.00 95.88 113 ILE A C 1
ATOM 960 O O . ILE A 1 113 ? -7.694 2.754 -0.771 1.00 95.88 113 ILE A O 1
ATOM 964 N N . GLU A 1 114 ? -7.278 0.964 -2.070 1.00 97.38 114 GLU A N 1
ATOM 965 C CA . GLU A 1 114 ? -5.828 0.927 -1.860 1.00 97.38 114 GLU A CA 1
ATOM 966 C C . GLU A 1 114 ? -5.198 2.278 -2.212 1.00 97.38 114 GLU A C 1
ATOM 968 O O . GLU A 1 114 ? -4.419 2.841 -1.433 1.00 97.38 114 GLU A O 1
ATOM 973 N N . TYR A 1 115 ? -5.586 2.862 -3.349 1.00 97.00 115 TYR A N 1
ATOM 974 C CA . TYR A 1 115 ? -5.123 4.187 -3.753 1.00 97.00 115 TYR A CA 1
ATOM 975 C C . TYR A 1 115 ? -5.509 5.282 -2.749 1.00 97.00 115 TYR A C 1
ATOM 977 O O . TYR A 1 115 ? -4.681 6.146 -2.429 1.00 97.00 115 TYR A O 1
ATOM 985 N N . ARG A 1 116 ? -6.743 5.274 -2.228 1.00 97.06 116 ARG A N 1
ATOM 986 C CA . ARG A 1 116 ? -7.185 6.257 -1.226 1.00 97.06 116 ARG A CA 1
ATOM 987 C C . ARG A 1 116 ? -6.431 6.103 0.087 1.00 97.06 116 ARG A C 1
ATOM 989 O O . ARG A 1 116 ? -5.979 7.119 0.619 1.00 97.06 116 ARG A O 1
ATOM 996 N N . ILE A 1 117 ? -6.236 4.876 0.565 1.00 98.25 117 ILE A N 1
ATOM 997 C CA . ILE A 1 117 ? -5.439 4.589 1.765 1.00 98.25 117 ILE A CA 1
ATOM 998 C C . ILE A 1 117 ? -4.007 5.096 1.567 1.00 98.25 117 ILE A C 1
ATOM 1000 O O . ILE A 1 117 ? -3.510 5.884 2.374 1.00 98.25 117 ILE A O 1
ATOM 1004 N N . TYR A 1 118 ? -3.368 4.753 0.447 1.00 98.06 118 TYR A N 1
ATOM 1005 C CA . TYR A 1 118 ? -2.013 5.205 0.134 1.00 98.06 118 TYR A CA 1
ATOM 1006 C C . TYR A 1 118 ? -1.897 6.738 0.097 1.00 98.06 118 TYR A C 1
ATOM 1008 O O . TYR A 1 118 ? -0.934 7.315 0.605 1.00 98.06 118 TYR A O 1
ATOM 1016 N N . LYS A 1 119 ? -2.887 7.436 -0.477 1.00 96.94 119 LYS A N 1
ATOM 1017 C CA . LYS A 1 119 ? -2.918 8.908 -0.501 1.00 96.94 119 LYS A CA 1
ATOM 1018 C C . LYS A 1 119 ? -3.078 9.519 0.890 1.00 96.94 119 LYS A C 1
ATOM 1020 O O . LYS A 1 119 ? -2.393 10.499 1.178 1.00 96.94 119 LYS A O 1
ATOM 1025 N N . LEU A 1 120 ? -3.939 8.957 1.742 1.00 97.56 120 LEU A N 1
ATOM 1026 C CA . LEU A 1 120 ? -4.092 9.402 3.134 1.00 97.56 120 LEU A CA 1
ATOM 1027 C C . LEU A 1 120 ? -2.773 9.277 3.908 1.00 97.56 120 LEU A C 1
ATOM 1029 O O . LEU A 1 120 ? -2.425 10.165 4.689 1.00 97.56 120 LEU A O 1
ATOM 1033 N N . LEU A 1 121 ? -2.021 8.212 3.627 1.00 98.00 121 LEU A N 1
ATOM 1034 C CA . LEU A 1 121 ? -0.771 7.860 4.296 1.00 98.00 121 LEU A CA 1
ATOM 1035 C C . LEU A 1 121 ? 0.468 8.607 3.795 1.00 98.00 121 LEU A C 1
ATOM 1037 O O . LEU A 1 121 ? 1.578 8.328 4.249 1.00 98.00 121 LEU A O 1
ATOM 1041 N N . LYS A 1 122 ? 0.305 9.619 2.932 1.00 95.56 122 LYS A N 1
ATOM 1042 C CA . LYS A 1 122 ? 1.388 10.579 2.648 1.00 95.56 122 LYS A CA 1
ATOM 1043 C C . LYS A 1 122 ? 1.829 11.360 3.889 1.00 95.56 122 LYS A C 1
ATOM 1045 O O . LYS A 1 122 ? 2.915 11.924 3.904 1.00 95.56 122 LYS A O 1
ATOM 1050 N N . THR A 1 123 ? 1.007 11.350 4.934 1.00 96.62 123 THR A N 1
ATOM 1051 C CA . THR A 1 123 ? 1.368 11.760 6.293 1.00 96.62 123 THR A CA 1
ATOM 1052 C C . THR A 1 123 ? 1.013 10.635 7.259 1.00 96.62 123 THR A C 1
ATOM 1054 O O . THR A 1 123 ? 0.191 9.780 6.934 1.00 96.62 123 THR A O 1
ATOM 1057 N N . LYS A 1 124 ? 1.615 10.633 8.450 1.00 97.81 124 LYS A N 1
ATOM 1058 C CA . LYS A 1 124 ? 1.354 9.617 9.478 1.00 97.81 124 LYS A CA 1
ATOM 1059 C C . LYS A 1 124 ? -0.117 9.652 9.887 1.00 97.81 124 LYS A C 1
ATOM 1061 O O . LYS A 1 124 ? -0.595 10.722 10.271 1.00 97.81 124 LYS A O 1
ATOM 1066 N N . LYS A 1 125 ? -0.820 8.518 9.828 1.00 98.12 125 LYS A N 1
ATOM 1067 C CA . LYS A 1 125 ? -2.215 8.380 10.292 1.00 98.12 125 LYS A CA 1
ATOM 1068 C C . LYS A 1 125 ? -2.396 7.090 11.074 1.00 98.12 125 LYS A C 1
ATOM 1070 O O . LYS A 1 125 ? -1.783 6.086 10.730 1.00 98.12 125 LYS A O 1
ATOM 1075 N N . SER A 1 126 ? -3.250 7.118 12.094 1.00 97.75 126 SER A N 1
ATOM 1076 C CA . SER A 1 126 ? -3.661 5.906 12.804 1.00 97.75 126 SER A CA 1
ATOM 1077 C C . SER A 1 126 ? -4.605 5.057 11.955 1.00 97.75 126 SER A C 1
ATOM 1079 O O . SER A 1 126 ? -5.308 5.588 11.089 1.00 97.75 126 SER A O 1
ATOM 1081 N N . ILE A 1 127 ? -4.669 3.754 12.229 1.00 97.12 127 ILE A N 1
ATOM 1082 C CA . ILE A 1 127 ? -5.618 2.846 11.568 1.00 97.12 127 ILE A CA 1
ATOM 1083 C C . ILE A 1 127 ? -7.063 3.320 11.766 1.00 97.12 127 ILE A C 1
ATOM 1085 O O . ILE A 1 127 ? -7.818 3.370 10.797 1.00 97.12 127 ILE A O 1
ATOM 1089 N N . ASN A 1 128 ? -7.422 3.784 12.967 1.00 97.19 128 ASN A N 1
ATOM 1090 C CA . ASN A 1 128 ? -8.753 4.340 13.227 1.00 97.19 128 ASN A CA 1
ATOM 1091 C C . ASN A 1 128 ? -9.072 5.552 12.328 1.00 97.19 128 ASN A C 1
ATOM 1093 O O . ASN A 1 128 ? -10.156 5.667 11.760 1.00 97.19 128 ASN A O 1
ATOM 1097 N N . TYR A 1 129 ? -8.097 6.440 12.104 1.00 98.12 129 TYR A N 1
ATOM 1098 C CA . TYR A 1 129 ? -8.290 7.570 11.194 1.00 98.12 129 TYR A CA 1
ATOM 1099 C C . TYR A 1 129 ? -8.490 7.121 9.741 1.00 98.12 129 TYR A C 1
ATOM 1101 O O . TYR A 1 129 ? -9.272 7.730 9.009 1.00 98.12 129 TYR A O 1
ATOM 1109 N N . ILE A 1 130 ? -7.780 6.075 9.306 1.00 98.12 130 ILE A N 1
ATOM 1110 C CA . ILE A 1 130 ? -7.931 5.512 7.959 1.00 98.12 130 ILE A CA 1
ATOM 1111 C C . ILE A 1 130 ? -9.333 4.926 7.796 1.00 98.12 130 ILE A C 1
ATOM 1113 O O . ILE A 1 130 ? -9.993 5.256 6.810 1.00 98.12 130 ILE A O 1
ATOM 1117 N N . LEU A 1 131 ? -9.799 4.134 8.771 1.00 97.31 131 LEU A N 1
ATOM 1118 C CA . LEU A 1 131 ? -11.164 3.608 8.818 1.00 97.31 131 LEU A CA 1
ATOM 1119 C C . LEU A 1 131 ? -12.170 4.756 8.731 1.00 97.31 131 LEU A C 1
ATOM 1121 O O . LEU A 1 131 ? -12.949 4.808 7.790 1.00 97.31 131 LEU A O 1
ATOM 1125 N N . TYR A 1 132 ? -12.089 5.759 9.598 1.00 96.81 132 TYR A N 1
ATOM 1126 C CA . TYR A 1 132 ? -13.002 6.901 9.542 1.00 96.81 132 TYR A CA 1
ATOM 1127 C C . TYR A 1 132 ? -12.990 7.625 8.180 1.00 96.81 132 TYR A C 1
ATOM 1129 O O . TYR A 1 132 ? -14.035 7.946 7.612 1.00 96.81 132 TYR A O 1
ATOM 1137 N N . LYS A 1 133 ? -11.809 7.872 7.597 1.00 97.50 133 LYS A N 1
ATOM 1138 C CA . LYS A 1 133 ? -11.706 8.580 6.311 1.00 97.50 133 LYS A CA 1
ATOM 1139 C C . LYS A 1 133 ? -12.130 7.756 5.106 1.00 97.50 133 LYS A C 1
ATOM 1141 O O . LYS A 1 133 ? -12.439 8.376 4.085 1.00 97.50 133 LYS A O 1
ATOM 1146 N N . CYS A 1 134 ? -12.124 6.430 5.187 1.00 96.62 134 CYS A N 1
ATOM 1147 C CA . CYS A 1 134 ? -12.579 5.581 4.093 1.00 96.62 134 CYS A CA 1
ATOM 1148 C C . CYS A 1 134 ? -14.104 5.420 4.070 1.00 96.62 134 CYS A C 1
ATOM 1150 O O . CYS A 1 134 ? -14.643 5.255 2.981 1.00 96.62 134 CYS A O 1
ATOM 1152 N N . MET A 1 135 ? -14.804 5.602 5.200 1.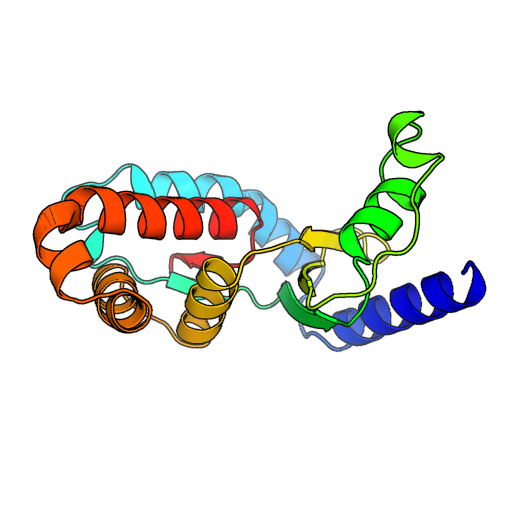00 95.31 135 MET A N 1
ATOM 1153 C CA . MET A 1 135 ? -16.272 5.477 5.274 1.00 95.31 135 MET A CA 1
ATOM 1154 C C . MET A 1 135 ? -16.988 6.373 4.257 1.00 95.31 135 MET A C 1
ATOM 1156 O O . MET A 1 135 ? -17.972 5.963 3.659 1.00 95.31 135 MET A O 1
ATOM 1160 N N . LYS A 1 136 ? -16.446 7.567 3.977 1.00 93.94 136 LYS A N 1
ATOM 1161 C CA . LYS A 1 136 ? -17.023 8.532 3.021 1.00 93.94 136 LYS A CA 1
ATOM 1162 C C . LYS A 1 136 ? -17.105 8.039 1.568 1.00 93.94 136 LYS A C 1
ATOM 1164 O O . LYS A 1 136 ? -17.656 8.742 0.727 1.00 93.94 136 LYS A O 1
ATOM 1169 N N . TYR A 1 137 ? -16.462 6.917 1.243 1.00 92.25 137 TYR A N 1
ATOM 1170 C CA . TYR A 1 137 ? -16.511 6.307 -0.089 1.00 92.25 137 TYR A CA 1
ATOM 1171 C C . TYR A 1 137 ? -17.571 5.205 -0.193 1.00 92.25 137 TYR A C 1
ATOM 1173 O O . TYR A 1 137 ? -17.716 4.605 -1.255 1.00 92.25 137 TYR A O 1
ATOM 1181 N N . PHE A 1 138 ? -18.304 4.948 0.888 1.00 92.88 138 PHE A N 1
ATOM 1182 C CA . PHE A 1 138 ? -19.346 3.937 0.976 1.00 92.88 138 PHE A CA 1
ATOM 1183 C C . PHE A 1 138 ? -20.679 4.594 1.334 1.00 92.88 138 PHE A C 1
ATOM 1185 O O . PHE A 1 138 ? -20.728 5.721 1.830 1.00 92.88 138 PHE A O 1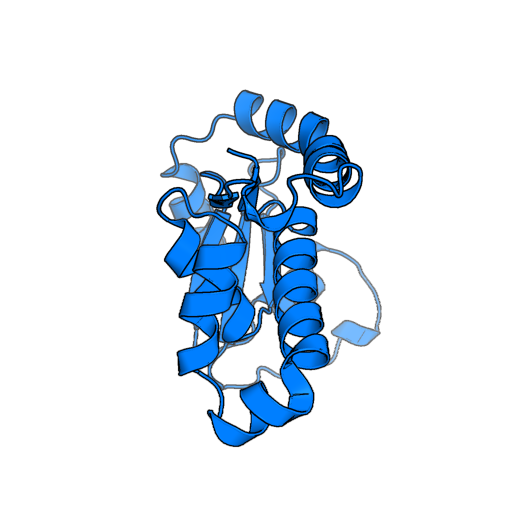
ATOM 1192 N N . ASN A 1 139 ? -21.773 3.883 1.073 1.00 93.44 139 ASN A N 1
ATOM 1193 C CA . ASN A 1 139 ? -23.088 4.296 1.541 1.00 93.44 139 ASN A CA 1
ATOM 1194 C C . ASN A 1 139 ? -23.147 4.161 3.074 1.00 93.44 139 ASN A C 1
ATOM 1196 O O . ASN A 1 139 ? -22.827 3.104 3.613 1.00 93.44 139 ASN A O 1
ATOM 1200 N N . GLU A 1 140 ? -23.564 5.222 3.762 1.00 93.75 140 GLU A N 1
ATOM 1201 C CA . GLU A 1 140 ? -23.604 5.281 5.226 1.00 93.75 140 GLU A CA 1
ATOM 1202 C C . GLU A 1 140 ? -24.490 4.193 5.850 1.00 93.75 140 GLU A C 1
ATOM 1204 O O . GLU A 1 140 ? -24.089 3.571 6.830 1.00 93.75 140 GLU A O 1
ATOM 1209 N N . GLN A 1 141 ? -25.652 3.902 5.256 1.00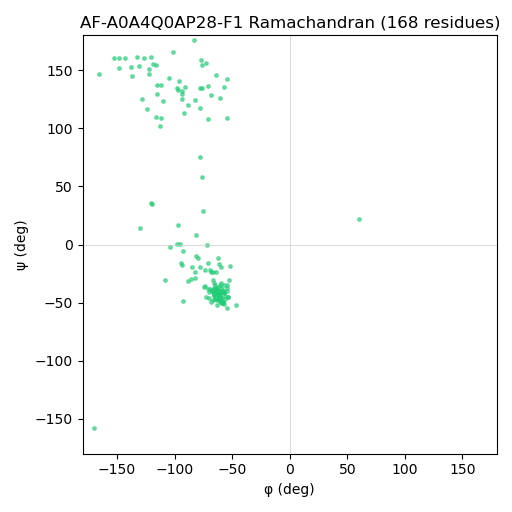 92.62 141 GLN A N 1
ATOM 1210 C CA . GLN A 1 141 ? -26.550 2.848 5.741 1.00 92.62 141 GLN A CA 1
ATOM 1211 C C . GLN A 1 141 ? -25.870 1.478 5.667 1.00 92.62 141 GLN A C 1
ATOM 1213 O O . GLN A 1 141 ? -25.901 0.723 6.634 1.00 92.62 141 GLN A O 1
ATOM 1218 N N . VAL A 1 142 ? -25.171 1.206 4.559 1.00 90.31 142 VAL A N 1
ATOM 1219 C CA . VAL A 1 142 ? -24.422 -0.045 4.364 1.00 90.31 142 VAL A CA 1
ATOM 1220 C C . VAL A 1 142 ? -23.288 -0.169 5.378 1.00 90.31 142 VAL A C 1
ATOM 1222 O O . VAL A 1 142 ? -23.087 -1.239 5.942 1.00 90.31 142 VAL A O 1
ATOM 1225 N N . VAL A 1 143 ? -22.547 0.911 5.641 1.00 92.31 143 VAL A N 1
ATOM 1226 C CA . VAL A 1 143 ? -21.465 0.882 6.637 1.00 92.31 143 VAL A CA 1
ATOM 1227 C C . VAL A 1 143 ? -22.015 0.652 8.042 1.00 92.31 143 VAL A C 1
ATOM 1229 O O . VAL A 1 143 ? -21.422 -0.114 8.792 1.00 92.31 143 VAL A O 1
ATOM 1232 N N . ASN A 1 144 ? -23.138 1.276 8.399 1.00 92.50 144 ASN A N 1
ATOM 1233 C CA . ASN A 1 144 ? -23.740 1.110 9.722 1.00 92.50 144 ASN A CA 1
ATOM 1234 C C . ASN A 1 144 ? -24.275 -0.314 9.935 1.00 92.50 144 ASN A C 1
ATOM 1236 O O . ASN A 1 144 ? -24.096 -0.878 11.012 1.00 92.50 144 ASN A O 1
ATOM 1240 N N . GLU A 1 145 ? -24.888 -0.909 8.911 1.00 95.69 145 GLU A N 1
ATOM 1241 C CA . GLU A 1 145 ? -25.427 -2.273 8.971 1.00 95.69 145 GLU A CA 1
ATOM 1242 C C . GLU A 1 145 ? -24.319 -3.342 8.930 1.00 95.69 145 GLU A C 1
ATOM 1244 O O . GLU A 1 145 ? -24.383 -4.339 9.649 1.00 95.69 145 GLU A O 1
ATOM 1249 N N . TYR A 1 146 ? -23.254 -3.112 8.152 1.00 95.81 146 TYR A N 1
ATOM 1250 C CA . TYR A 1 146 ? -22.192 -4.090 7.882 1.00 95.81 146 TYR A CA 1
ATOM 1251 C C . TYR A 1 146 ? -20.799 -3.619 8.328 1.00 95.81 146 TYR A C 1
ATOM 1253 O O . TYR A 1 146 ? -19.792 -3.928 7.683 1.00 95.81 146 TYR A O 1
ATOM 1261 N N . TYR A 1 147 ? -20.709 -2.892 9.448 1.00 95.56 147 TYR A N 1
ATOM 1262 C CA . TYR A 1 147 ? -19.464 -2.237 9.879 1.00 95.56 147 TYR A CA 1
ATOM 1263 C C . TYR A 1 147 ? -18.269 -3.194 9.992 1.00 95.56 147 TYR A C 1
ATOM 1265 O O . TYR A 1 147 ? -17.169 -2.849 9.568 1.00 95.56 147 TYR A O 1
ATOM 1273 N N . LYS A 1 148 ? -18.472 -4.415 10.504 1.00 96.56 148 LYS A N 1
ATOM 1274 C CA . LYS A 1 148 ? -17.396 -5.417 10.621 1.00 96.56 148 LYS A CA 1
ATOM 1275 C C . LYS A 1 148 ? -16.819 -5.818 9.261 1.00 96.56 148 LYS A C 1
ATOM 1277 O O . LYS A 1 148 ? -15.606 -5.862 9.107 1.00 96.56 148 LYS A O 1
ATOM 1282 N N . LEU A 1 149 ? -17.671 -6.038 8.257 1.00 96.44 149 LEU A N 1
ATOM 1283 C CA . LEU A 1 149 ? -17.225 -6.375 6.898 1.00 96.44 149 LEU A CA 1
ATOM 1284 C C . LEU A 1 149 ? -16.495 -5.197 6.245 1.00 96.44 149 LEU A C 1
ATOM 1286 O O . LEU A 1 149 ? -15.479 -5.377 5.576 1.00 96.44 149 LEU A O 1
ATOM 1290 N N . TYR A 1 150 ? -16.995 -3.980 6.466 1.00 96.94 150 TYR A N 1
ATOM 1291 C CA . TYR A 1 150 ? -16.316 -2.758 6.050 1.00 96.94 150 TYR A CA 1
ATOM 1292 C C . TYR A 1 150 ? -14.916 -2.650 6.677 1.00 96.94 150 TYR A C 1
ATOM 1294 O O . TYR A 1 150 ? -13.927 -2.412 5.983 1.00 96.94 150 TYR A O 1
ATOM 1302 N N . GLU A 1 151 ? -14.821 -2.852 7.987 1.00 96.88 151 GLU A N 1
ATOM 1303 C CA . GLU A 1 151 ? -13.566 -2.809 8.725 1.00 96.88 151 GLU A CA 1
ATOM 1304 C C . GLU A 1 151 ? -12.575 -3.866 8.216 1.00 96.88 151 GLU A C 1
ATOM 1306 O O . GLU A 1 151 ? -11.429 -3.534 7.900 1.00 96.88 151 GLU A O 1
ATOM 1311 N N . GLU A 1 152 ? -13.023 -5.111 8.048 1.00 96.38 152 GLU A N 1
ATOM 1312 C CA . GLU A 1 152 ? -12.228 -6.208 7.490 1.00 96.38 152 GLU A CA 1
ATOM 1313 C C . GLU A 1 152 ? -11.716 -5.895 6.079 1.00 96.38 152 GLU A C 1
ATOM 1315 O O . GLU A 1 152 ? -10.545 -6.156 5.777 1.00 96.38 152 GLU A O 1
ATOM 1320 N N . LEU A 1 153 ? -12.545 -5.282 5.228 1.00 96.69 153 LEU A N 1
ATOM 1321 C CA . LEU A 1 153 ? -12.157 -4.846 3.887 1.00 96.69 153 LEU A CA 1
ATOM 1322 C C . LEU A 1 153 ? -11.020 -3.818 3.946 1.00 96.69 153 LEU A C 1
ATOM 1324 O O . LEU A 1 153 ? -10.005 -3.969 3.259 1.00 96.69 153 LEU A O 1
ATOM 1328 N N . ILE A 1 154 ? -11.149 -2.775 4.771 1.00 97.69 154 ILE A N 1
ATOM 1329 C CA . ILE A 1 154 ? -10.112 -1.740 4.893 1.00 97.69 154 ILE A CA 1
ATOM 1330 C C . ILE A 1 154 ? -8.825 -2.319 5.488 1.00 97.69 154 ILE A C 1
ATOM 1332 O O . ILE A 1 154 ? -7.736 -2.051 4.975 1.00 97.69 154 ILE A O 1
ATOM 1336 N N . ILE A 1 155 ? -8.926 -3.152 6.527 1.00 96.75 155 ILE A N 1
ATOM 1337 C CA . ILE A 1 155 ? -7.768 -3.813 7.142 1.00 96.75 155 ILE A CA 1
ATOM 1338 C C . ILE A 1 155 ? -7.066 -4.730 6.135 1.00 96.75 155 ILE A C 1
ATOM 1340 O O . ILE A 1 155 ? -5.835 -4.752 6.076 1.00 96.75 155 ILE A O 1
ATOM 1344 N N . THR A 1 156 ? -7.819 -5.454 5.307 1.00 96.75 156 THR A N 1
ATOM 1345 C CA . THR A 1 156 ? -7.261 -6.302 4.246 1.00 96.75 156 THR A CA 1
ATOM 1346 C C . THR A 1 156 ? -6.476 -5.472 3.235 1.00 96.75 156 THR A C 1
ATOM 1348 O O . THR A 1 156 ? -5.344 -5.820 2.906 1.00 96.75 156 THR A O 1
ATOM 1351 N N . ASN A 1 157 ? -7.002 -4.322 2.817 1.00 97.75 157 ASN A N 1
ATOM 1352 C CA . ASN A 1 157 ? -6.290 -3.411 1.921 1.00 97.75 157 ASN A CA 1
ATOM 1353 C C . ASN A 1 157 ? -5.012 -2.829 2.555 1.00 97.75 157 ASN A C 1
ATOM 1355 O O . ASN A 1 157 ? -3.973 -2.731 1.900 1.00 97.75 157 ASN A O 1
ATOM 1359 N N . ILE A 1 158 ? -5.033 -2.516 3.855 1.00 97.56 158 ILE A N 1
ATOM 1360 C CA . ILE A 1 158 ? -3.826 -2.124 4.602 1.00 97.56 158 ILE A CA 1
ATOM 1361 C C . ILE A 1 158 ? -2.788 -3.257 4.590 1.00 97.56 158 ILE A C 1
ATOM 1363 O O . ILE A 1 158 ? -1.621 -3.012 4.278 1.00 97.56 158 ILE A O 1
ATOM 1367 N N . LYS A 1 159 ? -3.199 -4.501 4.883 1.00 95.88 159 LYS A N 1
ATOM 1368 C CA . LYS A 1 159 ? -2.322 -5.686 4.838 1.00 95.88 159 LYS A CA 1
ATOM 1369 C C . LYS A 1 159 ? -1.673 -5.840 3.465 1.00 95.88 159 LYS A C 1
ATOM 1371 O O . LYS A 1 159 ? -0.458 -6.006 3.378 1.00 95.88 159 LYS A O 1
ATOM 1376 N N . GLN A 1 160 ? -2.466 -5.724 2.403 1.00 96.12 160 GLN A N 1
ATOM 1377 C CA . GLN A 1 160 ? -1.990 -5.814 1.025 1.00 96.12 160 GLN A CA 1
ATOM 1378 C C . GLN A 1 160 ? -0.935 -4.746 0.711 1.00 96.12 160 GLN A C 1
ATOM 1380 O O . GLN A 1 160 ? 0.120 -5.065 0.165 1.00 96.12 160 GLN A O 1
ATOM 1385 N N . LEU A 1 161 ? -1.152 -3.494 1.116 1.00 97.12 161 LEU A N 1
ATOM 1386 C CA . 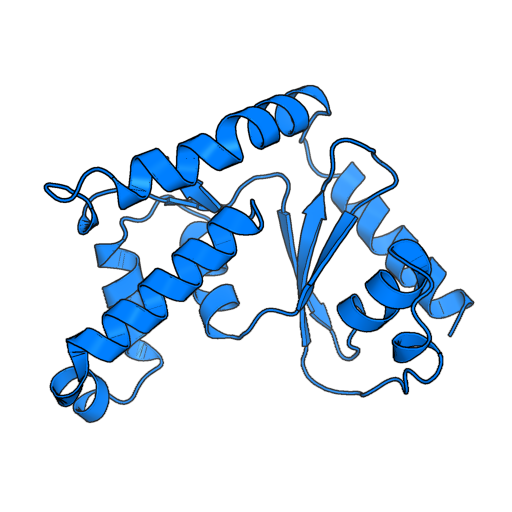LEU A 1 161 ? -0.182 -2.414 0.908 1.00 97.12 161 LEU A CA 1
ATOM 1387 C C . LEU A 1 161 ? 1.122 -2.600 1.707 1.00 97.12 161 LEU A C 1
ATOM 1389 O O . LEU A 1 161 ? 2.183 -2.174 1.241 1.00 97.12 161 LEU A O 1
ATOM 1393 N N . ILE A 1 162 ? 1.071 -3.236 2.882 1.00 95.56 162 ILE A N 1
ATOM 1394 C CA . ILE A 1 162 ? 2.266 -3.587 3.671 1.00 95.56 162 ILE A CA 1
ATOM 1395 C C . ILE A 1 162 ? 3.054 -4.700 2.983 1.00 95.56 162 ILE A C 1
ATOM 1397 O O . ILE A 1 162 ? 4.267 -4.575 2.831 1.00 95.56 162 ILE A O 1
ATOM 1401 N N . ILE A 1 163 ? 2.373 -5.755 2.518 1.00 94.25 163 ILE A N 1
ATOM 1402 C CA . ILE A 1 163 ? 2.996 -6.865 1.776 1.00 94.25 163 ILE A CA 1
ATOM 1403 C C . ILE A 1 163 ? 3.681 -6.339 0.510 1.00 94.25 163 ILE A C 1
ATOM 1405 O O . ILE A 1 163 ? 4.810 -6.713 0.206 1.00 94.25 163 ILE A O 1
ATOM 1409 N N . LYS A 1 164 ? 3.038 -5.394 -0.185 1.00 95.12 164 LYS A N 1
ATOM 1410 C CA . LYS A 1 164 ? 3.608 -4.690 -1.341 1.00 95.12 164 LYS A CA 1
ATOM 1411 C C . LYS A 1 164 ? 4.721 -3.693 -0.960 1.00 95.12 164 LYS A C 1
ATOM 1413 O O . LYS A 1 164 ? 5.269 -3.048 -1.841 1.00 95.12 164 LYS A O 1
ATOM 1418 N N . LYS A 1 165 ? 5.071 -3.524 0.323 1.00 95.19 165 LYS A N 1
ATOM 1419 C CA . LYS A 1 165 ? 6.099 -2.584 0.829 1.00 95.19 165 LYS A CA 1
ATOM 1420 C C . LYS A 1 165 ? 5.807 -1.106 0.512 1.00 95.19 165 LYS A C 1
ATOM 1422 O O . LYS A 1 165 ? 6.710 -0.265 0.497 1.00 95.19 165 LYS A O 1
ATOM 1427 N N . ALA A 1 166 ? 4.542 -0.772 0.264 1.00 95.94 166 ALA A N 1
ATOM 1428 C CA . ALA A 1 166 ? 4.097 0.570 -0.111 1.00 95.94 166 ALA A CA 1
ATOM 1429 C C . ALA A 1 166 ? 3.841 1.470 1.103 1.00 95.94 166 ALA A C 1
ATOM 1431 O O . ALA A 1 166 ? 3.994 2.693 1.035 1.00 95.94 166 ALA A O 1
ATOM 1432 N N . ILE A 1 167 ? 3.457 0.860 2.222 1.00 96.81 167 ILE A N 1
ATOM 1433 C CA . ILE A 1 167 ? 3.242 1.520 3.509 1.00 96.81 167 ILE A CA 1
ATOM 1434 C C . ILE A 1 167 ? 3.932 0.722 4.613 1.00 96.81 167 ILE A C 1
ATOM 1436 O O . ILE A 1 167 ? 4.252 -0.453 4.434 1.00 96.81 167 ILE A O 1
ATOM 1440 N N . ARG A 1 168 ? 4.163 1.363 5.755 1.00 95.81 168 ARG A N 1
ATOM 1441 C CA . ARG A 1 168 ? 4.820 0.756 6.913 1.00 95.81 168 ARG A CA 1
ATOM 1442 C C . ARG A 1 168 ? 4.302 1.342 8.229 1.00 95.81 168 ARG A C 1
ATOM 1444 O O . ARG A 1 168 ? 3.783 2.463 8.204 1.00 95.81 168 ARG A O 1
ATOM 1451 N N . PRO A 1 169 ? 4.493 0.643 9.362 1.00 94.75 169 PRO A N 1
ATOM 1452 C CA . PRO A 1 169 ? 4.387 1.256 10.677 1.00 94.75 169 PRO A CA 1
ATOM 1453 C C . PRO A 1 169 ? 5.314 2.474 10.788 1.00 94.75 169 PRO A C 1
ATOM 1455 O O . PRO A 1 169 ? 6.421 2.479 10.221 1.00 94.75 169 PRO A O 1
ATOM 1458 N N . PHE A 1 170 ? 4.840 3.506 11.483 1.00 90.56 170 PHE A N 1
ATOM 1459 C CA . PHE A 1 170 ? 5.632 4.672 11.857 1.00 90.56 170 PHE A CA 1
ATOM 1460 C C . PHE A 1 170 ? 6.115 4.566 13.301 1.00 90.56 170 PHE A C 1
ATOM 1462 O O . PHE A 1 170 ? 5.267 4.282 14.173 1.00 90.56 170 PHE A O 1
#

pLDDT: mean 86.55, std 11.86, range [46.81, 98.25]

Foldseek 3Di:
DVVVLVVVLVVVLVVQVPQPQALVNQVVLVVCLVVQLCVQPVDDPCNQQWKKAFDSQKDKDKDQWDSLLVCCLPPPDDDPVSVDDDTHGDIWIWMWGQHSPSSDIHIDTDDPLLVLLLVVRNDIDGNNVSLVVSCVVDDVVCCVVPVVVSSVVNVVSVSVCSNVSGMGTD

Secondary structure (DSSP, 8-state):
-HHHHHHHHHHHHHHHHTS---HHHHHHHHHHHHHHHHHHHS--TTGGG-EEEE-TTEEEEEEEE-HHHHHIIIII---GGGTT----EEEEEEEEEE-SSTT-EEEEE--HHHHHHHHHTTS-EEHHHHHHHHHTTS-HHHHHHSHHHHHHHHHHHHHHHHHTTSEEE-